Protein AF-A0A7S0RZK7-F1 (afdb_monomer)

Structure (mmCIF, N/CA/C/O backbone):
data_AF-A0A7S0RZK7-F1
#
_entry.id   AF-A0A7S0RZK7-F1
#
loop_
_atom_site.group_PDB
_atom_site.id
_atom_site.type_symbol
_atom_site.label_atom_id
_atom_site.label_alt_id
_atom_site.label_comp_id
_atom_site.label_asym_id
_atom_site.label_entity_id
_atom_site.label_seq_id
_atom_site.pdbx_PDB_ins_code
_atom_site.Cartn_x
_atom_site.Cartn_y
_atom_site.Cartn_z
_atom_site.occupancy
_atom_site.B_iso_or_equiv
_atom_site.auth_seq_id
_atom_site.auth_comp_id
_atom_site.auth_asym_id
_atom_site.auth_atom_id
_atom_site.pdbx_PDB_model_num
ATOM 1 N N . ALA A 1 1 ? 8.049 8.400 12.218 1.00 75.06 1 ALA A N 1
ATOM 2 C CA . ALA A 1 1 ? 8.623 7.037 12.276 1.00 75.06 1 ALA A CA 1
ATOM 3 C C . ALA A 1 1 ? 8.293 6.228 11.010 1.00 75.06 1 ALA A C 1
ATOM 5 O O . ALA A 1 1 ? 7.577 6.729 10.143 1.00 75.06 1 ALA A O 1
ATOM 6 N N . VAL A 1 2 ? 8.842 5.010 10.863 1.00 81.00 2 VAL A N 1
ATOM 7 C CA . VAL A 1 2 ? 8.435 4.048 9.814 1.00 81.00 2 VAL A CA 1
ATOM 8 C C . VAL A 1 2 ? 7.206 3.288 10.308 1.00 81.00 2 VAL A C 1
ATOM 10 O O . VAL A 1 2 ? 7.253 2.680 11.373 1.00 81.00 2 VAL A O 1
ATOM 13 N N . MET A 1 3 ? 6.125 3.327 9.534 1.00 88.44 3 MET A N 1
ATOM 14 C CA . MET A 1 3 ? 4.826 2.739 9.880 1.00 88.44 3 MET A CA 1
ATOM 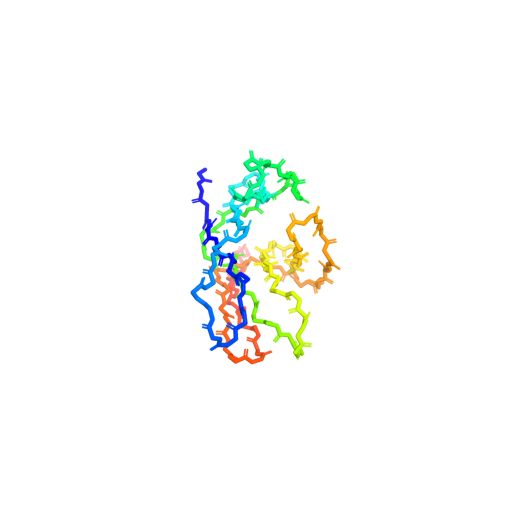15 C C . MET A 1 3 ? 4.578 1.387 9.212 1.00 88.44 3 MET A C 1
ATOM 17 O O . MET A 1 3 ? 3.806 0.568 9.717 1.00 88.44 3 MET A O 1
ATOM 21 N N . GLY A 1 4 ? 5.254 1.126 8.095 1.00 81.00 4 GLY A N 1
ATOM 22 C CA . GLY A 1 4 ? 5.228 -0.174 7.450 1.00 81.00 4 GLY A CA 1
ATOM 23 C C . GLY A 1 4 ? 6.288 -0.319 6.372 1.00 81.00 4 GLY A C 1
ATOM 24 O O . GLY A 1 4 ? 6.746 0.657 5.777 1.00 81.00 4 GLY A O 1
ATOM 25 N N . VAL A 1 5 ? 6.681 -1.567 6.144 1.00 85.50 5 VAL A N 1
ATOM 26 C CA . VAL A 1 5 ? 7.681 -1.961 5.155 1.00 85.50 5 VAL A CA 1
ATOM 27 C C . VAL A 1 5 ? 7.157 -3.192 4.427 1.00 85.50 5 VAL A C 1
ATOM 29 O O . VAL A 1 5 ? 6.690 -4.134 5.069 1.00 85.50 5 VAL A O 1
ATOM 32 N N . ALA A 1 6 ? 7.221 -3.189 3.098 1.00 85.75 6 ALA A N 1
ATOM 33 C CA . ALA A 1 6 ? 6.805 -4.324 2.282 1.00 85.75 6 ALA A CA 1
ATOM 34 C C . ALA A 1 6 ? 7.807 -4.587 1.158 1.00 85.75 6 ALA A C 1
ATOM 36 O O . ALA A 1 6 ? 8.136 -3.694 0.382 1.00 85.75 6 ALA A O 1
ATOM 37 N N . LEU A 1 7 ? 8.276 -5.829 1.065 1.00 83.19 7 LEU A N 1
ATOM 38 C CA . LEU A 1 7 ? 9.252 -6.260 0.070 1.00 83.19 7 LEU A CA 1
ATOM 39 C C . LEU A 1 7 ? 8.542 -6.949 -1.098 1.00 83.19 7 LEU A C 1
ATOM 41 O O . LEU A 1 7 ? 7.736 -7.859 -0.888 1.00 83.19 7 LEU A O 1
ATOM 45 N N . VAL A 1 8 ? 8.864 -6.538 -2.321 1.00 80.75 8 VAL A N 1
ATOM 46 C CA . VAL A 1 8 ? 8.432 -7.204 -3.551 1.00 80.75 8 VAL A CA 1
ATOM 47 C C . VAL A 1 8 ? 9.605 -7.984 -4.117 1.00 80.75 8 VAL A C 1
ATOM 49 O O . VAL A 1 8 ? 10.675 -7.424 -4.351 1.00 80.75 8 VAL A O 1
ATOM 52 N N . ALA A 1 9 ? 9.387 -9.276 -4.351 1.00 75.44 9 ALA A N 1
ATOM 53 C CA . ALA A 1 9 ? 10.307 -10.125 -5.088 1.00 75.44 9 ALA A CA 1
ATOM 54 C C . ALA A 1 9 ? 9.703 -10.515 -6.432 1.00 75.44 9 ALA A C 1
ATOM 56 O O . ALA A 1 9 ? 8.562 -10.977 -6.494 1.00 75.44 9 ALA A O 1
ATOM 57 N N . GLU A 1 10 ? 10.491 -10.315 -7.483 1.00 65.00 10 GLU A N 1
ATOM 58 C CA . GLU A 1 10 ? 10.164 -10.680 -8.855 1.00 65.00 10 GLU A CA 1
ATOM 59 C C . GLU A 1 10 ? 10.943 -11.960 -9.182 1.00 65.00 10 GLU A C 1
ATOM 61 O O . GLU A 1 10 ? 12.167 -12.010 -9.059 1.00 65.00 10 GLU A O 1
ATOM 66 N N . GLY A 1 11 ? 10.239 -13.031 -9.545 1.00 55.09 11 GLY A N 1
ATOM 67 C CA . GLY A 1 11 ? 10.867 -14.289 -9.939 1.00 55.09 11 GLY A CA 1
ATOM 68 C C . GLY A 1 11 ? 9.852 -15.301 -10.453 1.00 55.09 11 GLY A C 1
ATOM 69 O O . GLY A 1 11 ? 8.740 -15.408 -9.937 1.00 55.09 11 GLY A O 1
ATOM 70 N N . GLY A 1 12 ? 10.236 -16.027 -11.503 1.00 51.94 12 GLY A N 1
ATOM 71 C CA . GLY A 1 12 ? 9.449 -17.132 -12.043 1.00 51.94 12 GLY A CA 1
ATOM 72 C C . GLY A 1 12 ? 9.422 -18.342 -11.096 1.00 51.94 12 GLY A C 1
ATOM 73 O O . GLY A 1 12 ? 10.230 -18.423 -10.171 1.00 51.94 12 GLY A O 1
ATOM 74 N N . PRO A 1 13 ? 8.546 -19.331 -11.346 1.00 53.06 13 PRO A N 1
ATOM 75 C CA . PRO A 1 13 ? 8.319 -20.480 -10.458 1.00 53.06 13 PRO A CA 1
ATOM 76 C C . PRO A 1 13 ? 9.541 -21.394 -10.216 1.00 53.06 13 PRO A C 1
ATOM 78 O O . PRO A 1 13 ? 9.436 -22.333 -9.435 1.00 53.06 13 PRO A O 1
ATOM 81 N N . GLN A 1 14 ? 10.689 -21.140 -10.855 1.00 52.03 14 GLN A N 1
ATOM 82 C CA . GLN A 1 14 ? 11.911 -21.949 -10.746 1.00 52.03 14 GLN A CA 1
ATOM 83 C C . GLN A 1 14 ? 13.164 -21.187 -10.282 1.00 52.03 14 GLN A C 1
ATOM 85 O O . GLN A 1 14 ? 14.219 -21.805 -10.157 1.00 52.03 14 GLN A O 1
ATOM 90 N N . GLN A 1 15 ? 13.091 -19.882 -9.999 1.00 49.53 15 GLN A N 1
ATOM 91 C CA . GLN A 1 15 ? 14.270 -19.092 -9.623 1.00 49.53 15 GLN A CA 1
ATOM 92 C C . GLN A 1 15 ? 14.049 -18.412 -8.272 1.00 49.53 15 GLN A C 1
ATOM 94 O O . GLN A 1 15 ? 12.965 -17.894 -8.010 1.00 49.53 15 GLN A O 1
ATOM 99 N N . ALA A 1 16 ? 15.069 -18.423 -7.406 1.00 53.84 16 ALA A N 1
ATOM 100 C CA . ALA A 1 16 ? 15.046 -17.670 -6.156 1.00 53.84 16 ALA A CA 1
ATOM 101 C C . ALA A 1 16 ? 14.847 -16.184 -6.492 1.00 53.84 16 ALA A C 1
ATOM 103 O O . ALA A 1 16 ? 15.761 -15.529 -6.992 1.00 53.84 16 ALA A O 1
ATOM 104 N N . ALA A 1 17 ? 13.623 -15.693 -6.296 1.00 64.25 17 ALA A N 1
ATOM 105 C CA . ALA A 1 17 ? 13.222 -14.342 -6.654 1.00 64.25 17 ALA A CA 1
ATOM 106 C C . ALA A 1 17 ? 14.057 -13.341 -5.852 1.00 64.25 17 ALA A C 1
ATOM 108 O O . ALA A 1 17 ? 13.973 -13.302 -4.620 1.00 64.25 17 ALA A O 1
ATOM 109 N N . THR A 1 18 ? 14.879 -12.544 -6.531 1.00 68.38 18 THR A N 1
ATOM 110 C CA . THR A 1 18 ? 15.584 -11.451 -5.871 1.00 68.38 18 THR A CA 1
ATOM 111 C C . THR A 1 18 ? 14.601 -10.304 -5.654 1.00 68.38 18 THR A C 1
ATOM 113 O O . THR A 1 18 ? 13.816 -9.971 -6.547 1.00 68.38 18 THR A O 1
ATOM 116 N N . PRO A 1 19 ? 14.579 -9.703 -4.455 1.00 73.56 19 PRO A N 1
ATOM 117 C CA . PRO A 1 19 ? 13.714 -8.570 -4.212 1.00 73.56 19 PRO A CA 1
ATOM 118 C C . PRO A 1 19 ? 14.121 -7.396 -5.105 1.00 73.56 19 PRO A C 1
ATOM 120 O O . PRO A 1 19 ? 15.275 -6.970 -5.097 1.00 73.56 19 PRO A O 1
ATOM 123 N N . SER A 1 20 ? 13.176 -6.893 -5.894 1.00 88.25 20 SER A N 1
ATOM 124 C CA . SER A 1 20 ? 13.394 -5.803 -6.852 1.00 88.25 20 SER A CA 1
ATOM 125 C C . SER A 1 20 ? 13.027 -4.446 -6.255 1.00 88.25 20 SER A C 1
ATOM 127 O O . SER A 1 20 ? 13.678 -3.440 -6.553 1.00 88.25 20 SER A O 1
ATOM 129 N N . SER A 1 21 ? 12.033 -4.421 -5.363 1.00 92.62 21 SER A N 1
ATOM 130 C CA . SER A 1 21 ? 11.495 -3.192 -4.784 1.00 92.62 21 SER A CA 1
ATOM 131 C C . SER A 1 21 ? 11.152 -3.353 -3.305 1.00 92.62 21 SER A C 1
ATOM 133 O O . SER A 1 21 ? 10.629 -4.379 -2.867 1.00 92.62 21 SER A O 1
ATOM 135 N N . LEU A 1 22 ? 11.416 -2.301 -2.536 1.00 94.81 22 LEU A N 1
ATOM 136 C CA . LEU A 1 22 ? 11.066 -2.173 -1.128 1.00 94.81 22 LEU A CA 1
ATOM 137 C C . LEU A 1 22 ? 10.173 -0.950 -0.944 1.00 94.81 22 LEU A C 1
ATOM 139 O O . LEU A 1 22 ? 10.620 0.187 -1.088 1.00 94.81 22 LEU A O 1
ATOM 143 N N . PHE A 1 23 ? 8.924 -1.180 -0.573 1.00 96.69 23 PHE A N 1
ATOM 144 C CA . PHE A 1 23 ? 8.017 -0.121 -0.168 1.00 96.69 23 PHE A CA 1
ATOM 145 C C . PHE A 1 23 ? 8.237 0.249 1.291 1.00 96.69 23 PHE A C 1
ATOM 147 O O . PHE A 1 23 ? 8.358 -0.625 2.155 1.00 96.69 23 PHE A O 1
ATOM 154 N N . VAL A 1 24 ? 8.218 1.549 1.567 1.00 96.62 24 VAL A N 1
ATOM 155 C CA . VAL A 1 24 ? 8.292 2.099 2.920 1.00 96.62 24 VAL A CA 1
ATOM 156 C C . VAL A 1 24 ? 7.202 3.146 3.076 1.00 96.62 24 VAL A C 1
ATOM 158 O O . VAL A 1 24 ? 7.140 4.110 2.316 1.00 96.62 24 VAL A O 1
ATOM 161 N N . VAL A 1 25 ? 6.358 2.966 4.085 1.00 97.56 25 VAL A N 1
ATOM 162 C CA . VAL A 1 25 ? 5.351 3.950 4.483 1.00 97.56 25 VAL A CA 1
ATOM 163 C C . VAL A 1 25 ? 5.783 4.533 5.816 1.00 97.56 25 VAL A C 1
ATOM 165 O O . VAL A 1 25 ? 5.992 3.805 6.789 1.00 97.56 25 VAL A O 1
ATOM 168 N N . THR A 1 26 ? 5.956 5.846 5.859 1.00 96.69 26 THR A N 1
ATOM 169 C CA . THR A 1 26 ? 6.252 6.599 7.078 1.00 96.69 26 THR A CA 1
ATOM 170 C C . THR A 1 26 ? 4.995 7.327 7.547 1.00 96.69 26 THR A C 1
ATOM 172 O O . THR A 1 26 ? 3.923 7.188 6.963 1.00 96.69 26 THR A O 1
ATOM 175 N N . GLU A 1 27 ? 5.112 8.122 8.605 1.00 95.88 27 GLU A N 1
ATOM 176 C CA . GLU A 1 27 ? 4.045 9.047 9.011 1.00 95.88 27 GLU A CA 1
ATOM 177 C C . GLU A 1 27 ? 3.754 10.129 7.972 1.00 95.88 27 GLU A C 1
ATOM 179 O O . GLU A 1 27 ? 2.624 10.596 7.862 1.00 95.88 27 GLU A O 1
ATOM 184 N N . THR A 1 28 ? 4.758 10.516 7.189 1.00 96.31 28 THR A N 1
ATOM 185 C CA . THR A 1 28 ? 4.682 11.692 6.317 1.00 96.31 28 THR A CA 1
ATOM 186 C C . THR A 1 28 ? 4.817 11.365 4.842 1.00 96.31 28 THR A C 1
ATOM 188 O O . THR A 1 28 ? 4.504 12.213 4.023 1.00 96.31 28 THR A O 1
ATOM 191 N N . GLN A 1 29 ? 5.291 10.179 4.464 1.00 97.25 29 GLN A N 1
ATOM 192 C CA . GLN A 1 29 ? 5.590 9.854 3.071 1.00 97.25 29 GLN A CA 1
ATOM 193 C C . GLN A 1 29 ? 5.329 8.386 2.755 1.00 97.25 29 GLN A C 1
ATOM 195 O O . GLN A 1 29 ? 5.464 7.503 3.604 1.00 97.25 29 GLN A O 1
ATOM 200 N N . THR A 1 30 ? 5.037 8.132 1.484 1.00 97.88 30 THR A N 1
ATOM 201 C CA . THR A 1 30 ? 5.028 6.793 0.894 1.00 97.88 30 THR A CA 1
ATOM 202 C C . THR A 1 30 ? 6.148 6.721 -0.135 1.00 97.88 30 THR A C 1
ATOM 204 O O . THR A 1 30 ? 6.240 7.562 -1.029 1.00 97.88 30 THR A O 1
ATOM 207 N N . LEU A 1 31 ? 7.037 5.743 0.015 1.00 97.44 31 LEU A N 1
ATOM 208 C CA . LEU A 1 31 ? 8.292 5.636 -0.724 1.00 97.44 31 LEU A CA 1
ATOM 209 C C . LEU A 1 31 ? 8.443 4.246 -1.341 1.00 97.44 31 LEU A C 1
ATOM 211 O O . LEU A 1 31 ? 7.947 3.252 -0.802 1.00 97.44 31 LEU A O 1
ATOM 215 N N . CYS A 1 32 ? 9.219 4.177 -2.416 1.00 97.06 32 CYS A N 1
ATOM 216 C CA . CYS A 1 32 ? 9.744 2.935 -2.965 1.00 97.06 32 CYS A CA 1
ATOM 217 C C . CYS A 1 32 ? 11.262 3.044 -3.129 1.00 97.06 32 CYS A C 1
ATOM 219 O O . CYS A 1 32 ? 11.780 4.060 -3.592 1.00 97.06 32 CYS A O 1
ATOM 221 N N . PHE A 1 33 ? 11.977 1.994 -2.746 1.00 96.19 33 PHE A N 1
ATOM 222 C CA . PHE A 1 33 ? 13.394 1.816 -3.027 1.00 96.19 33 PHE A CA 1
ATOM 223 C C . PHE A 1 33 ? 13.546 0.696 -4.049 1.00 96.19 33 PHE A C 1
ATOM 225 O O . PHE A 1 33 ? 13.164 -0.446 -3.789 1.00 96.19 33 PHE A O 1
ATOM 232 N N . HIS A 1 34 ? 14.124 1.012 -5.201 1.00 93.94 34 HIS A N 1
ATOM 233 C CA . HIS A 1 34 ? 14.474 0.031 -6.217 1.00 93.94 34 HIS A CA 1
ATOM 234 C C . HIS A 1 34 ? 15.835 -0.552 -5.852 1.00 93.94 34 HIS A C 1
ATOM 236 O O . HIS A 1 34 ? 16.857 0.133 -5.896 1.00 93.94 34 HIS A O 1
ATOM 242 N N . LEU A 1 35 ? 15.845 -1.817 -5.441 1.00 92.12 35 LEU A N 1
ATOM 243 C CA . LEU A 1 35 ? 17.014 -2.434 -4.814 1.00 92.12 35 LEU A CA 1
ATOM 244 C C . LEU A 1 35 ? 18.122 -2.733 -5.828 1.00 92.12 35 LEU A C 1
ATOM 246 O O . LEU A 1 35 ? 19.298 -2.641 -5.497 1.00 92.12 35 LEU A O 1
ATOM 250 N N . GLN A 1 36 ? 17.754 -3.028 -7.077 1.00 90.06 36 GLN A N 1
ATOM 251 C CA . GLN A 1 36 ? 18.714 -3.317 -8.147 1.00 90.06 36 GLN A CA 1
ATOM 252 C C . GLN A 1 36 ? 19.481 -2.068 -8.596 1.00 90.06 36 GLN A C 1
ATOM 254 O O . GLN A 1 36 ? 20.689 -2.117 -8.803 1.00 90.06 36 GLN A O 1
ATOM 259 N N . THR A 1 37 ? 18.787 -0.938 -8.723 1.00 91.38 37 THR A N 1
ATOM 260 C CA . THR A 1 37 ? 19.372 0.344 -9.147 1.00 91.38 37 THR A CA 1
ATOM 261 C C . THR A 1 37 ? 19.839 1.195 -7.970 1.00 91.38 37 THR A C 1
ATOM 263 O O . THR A 1 37 ? 20.450 2.238 -8.181 1.00 91.38 37 THR A O 1
ATOM 266 N N . SER A 1 38 ? 19.552 0.775 -6.732 1.00 92.56 38 SER A N 1
ATOM 267 C CA . SER A 1 38 ? 19.782 1.554 -5.507 1.00 92.56 38 SER A CA 1
ATOM 268 C C . SER A 1 38 ? 19.168 2.962 -5.561 1.00 92.56 38 SER A C 1
ATOM 270 O O . SER A 1 38 ? 19.701 3.909 -4.983 1.00 92.56 38 SER A O 1
ATOM 272 N N . THR A 1 39 ? 18.041 3.116 -6.263 1.00 95.06 39 THR A N 1
ATOM 273 C CA . THR A 1 39 ? 17.335 4.398 -6.405 1.00 95.06 39 THR A CA 1
ATOM 274 C C . THR A 1 39 ? 16.119 4.472 -5.487 1.00 95.06 39 THR A C 1
ATOM 276 O O . THR A 1 39 ? 15.552 3.458 -5.080 1.00 95.06 39 THR A O 1
ATOM 279 N N . LYS A 1 40 ? 15.700 5.698 -5.160 1.00 95.25 40 LYS A N 1
ATOM 280 C CA . LYS A 1 40 ? 14.515 5.984 -4.343 1.00 95.25 40 LYS A CA 1
ATOM 281 C C . LYS A 1 40 ? 13.502 6.785 -5.155 1.00 95.25 40 LYS A C 1
ATOM 283 O O . LYS A 1 40 ? 13.859 7.826 -5.702 1.00 95.25 40 LYS A O 1
ATOM 288 N N . ALA A 1 41 ? 12.245 6.363 -5.123 1.00 95.44 41 ALA A N 1
ATOM 289 C CA . ALA A 1 41 ? 11.095 7.113 -5.608 1.00 95.44 41 ALA A CA 1
ATOM 290 C C . ALA A 1 41 ? 10.231 7.589 -4.428 1.00 95.44 41 ALA A C 1
ATOM 292 O O . ALA A 1 41 ? 9.954 6.834 -3.490 1.00 95.44 41 ALA A O 1
ATOM 293 N N . VAL A 1 42 ? 9.807 8.855 -4.465 1.00 97.00 42 VAL A N 1
ATOM 294 C CA . VAL A 1 42 ? 8.757 9.373 -3.574 1.00 97.00 42 VAL A CA 1
ATOM 295 C C . VAL A 1 42 ? 7.432 9.175 -4.295 1.00 97.00 42 VAL A C 1
ATOM 297 O O . VAL A 1 42 ? 7.189 9.816 -5.310 1.00 97.00 42 VAL A O 1
ATOM 300 N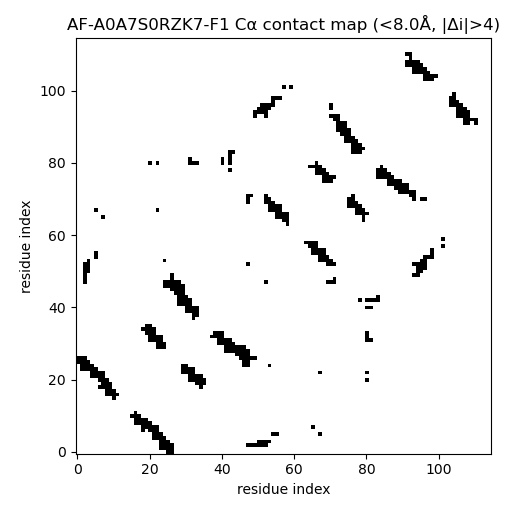 N . LEU A 1 43 ? 6.604 8.265 -3.789 1.00 97.38 43 LEU A N 1
ATOM 301 C CA . LEU A 1 43 ? 5.327 7.907 -4.408 1.00 97.38 43 LEU A CA 1
ATOM 302 C C . LEU A 1 43 ? 4.196 8.831 -3.960 1.00 97.38 43 LEU A C 1
ATOM 304 O O . LEU A 1 43 ? 3.235 9.050 -4.693 1.00 97.38 43 LEU A O 1
ATOM 308 N N . ASP A 1 44 ? 4.303 9.345 -2.735 1.00 96.94 44 ASP A N 1
ATOM 309 C CA . ASP A 1 44 ? 3.360 10.290 -2.157 1.00 96.94 44 ASP A CA 1
ATOM 310 C C . ASP A 1 44 ? 4.034 11.093 -1.037 1.00 96.94 44 ASP A C 1
ATOM 312 O O . ASP A 1 44 ? 4.835 10.559 -0.261 1.00 96.94 44 ASP A O 1
ATOM 316 N N . HIS A 1 45 ? 3.661 12.366 -0.923 1.00 96.38 45 HIS A N 1
ATOM 317 C CA . HIS A 1 45 ? 4.063 13.260 0.166 1.00 96.38 45 HIS A CA 1
ATOM 318 C C . HIS A 1 45 ? 3.167 13.129 1.404 1.00 96.38 45 HIS A C 1
ATOM 320 O O . HIS A 1 45 ? 3.202 13.987 2.281 1.00 96.38 45 HIS A O 1
ATOM 326 N N . THR A 1 46 ? 2.370 12.062 1.456 1.00 95.81 46 THR A N 1
ATOM 327 C CA . THR A 1 46 ? 1.525 11.696 2.588 1.00 95.81 46 THR A CA 1
ATOM 328 C C . THR A 1 46 ? 1.861 10.277 3.056 1.00 95.81 46 THR A C 1
ATOM 330 O O . THR A 1 46 ? 2.155 9.378 2.258 1.00 95.81 46 THR A O 1
ATOM 333 N N . GLY A 1 47 ? 1.839 10.066 4.370 1.00 94.06 47 GLY A N 1
ATOM 334 C CA . GLY A 1 47 ? 2.104 8.780 5.010 1.00 94.06 47 GLY A CA 1
ATOM 335 C C . GLY A 1 47 ? 0.849 8.154 5.612 1.00 94.06 47 GLY A C 1
ATOM 336 O O . GLY A 1 47 ? -0.238 8.250 5.036 1.00 94.06 47 GLY A O 1
ATOM 337 N N . VAL A 1 48 ? 1.007 7.510 6.769 1.00 94.62 48 VAL A N 1
ATOM 338 C CA . VAL A 1 48 ? -0.094 7.031 7.621 1.00 94.62 48 VAL A CA 1
ATOM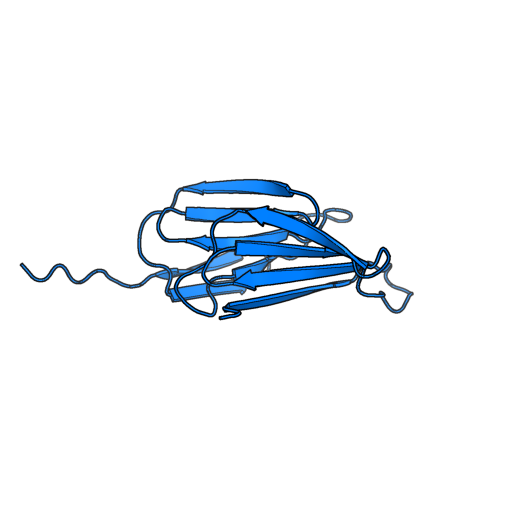 339 C C . VAL A 1 48 ? 0.154 7.399 9.078 1.00 94.62 48 VAL A C 1
ATOM 341 O O . VAL A 1 48 ? 1.262 7.263 9.582 1.00 94.62 48 VAL A O 1
ATOM 344 N N . SER A 1 49 ? -0.887 7.825 9.785 1.00 87.38 49 SER A N 1
ATOM 345 C CA . SER A 1 49 ? -0.799 8.196 11.204 1.00 87.38 49 SER A CA 1
ATOM 346 C C . SER A 1 49 ? -0.821 6.995 12.157 1.00 87.38 49 SER A C 1
ATOM 348 O O . SER A 1 49 ? -0.483 7.139 13.330 1.00 87.38 49 SER A O 1
ATOM 350 N N . ALA A 1 50 ? -1.190 5.805 11.672 1.00 87.12 50 ALA A N 1
ATOM 351 C CA . ALA A 1 50 ? -1.285 4.584 12.464 1.00 87.12 50 ALA A CA 1
ATOM 352 C C . ALA A 1 50 ? -0.487 3.426 11.836 1.00 87.12 50 ALA A C 1
ATOM 354 O O . ALA A 1 50 ? -0.469 3.276 10.608 1.00 87.12 50 ALA A O 1
ATOM 355 N N . PRO A 1 51 ? 0.135 2.561 12.660 1.00 87.62 51 PRO A N 1
ATOM 356 C CA . PRO A 1 51 ? 0.799 1.361 12.167 1.00 87.62 51 PRO A CA 1
ATOM 357 C C . PRO A 1 51 ? -0.213 0.383 11.555 1.00 87.62 51 PRO A C 1
ATOM 359 O O . PRO A 1 51 ? -1.417 0.461 11.798 1.00 87.62 51 PRO A O 1
ATOM 362 N N . HIS A 1 52 ? 0.281 -0.570 10.761 1.00 92.75 52 HIS A N 1
ATOM 363 C CA . HIS A 1 52 ? -0.520 -1.632 10.124 1.00 92.75 52 HIS A CA 1
ATOM 364 C C . HIS A 1 52 ? -1.598 -1.155 9.137 1.00 92.75 52 HIS A C 1
ATOM 366 O O . HIS A 1 52 ? -2.436 -1.950 8.707 1.00 92.75 52 HIS A O 1
ATOM 372 N N . CYS A 1 53 ? -1.561 0.112 8.730 1.00 95.50 53 CYS A N 1
ATOM 373 C CA . CYS A 1 53 ? -2.453 0.679 7.720 1.00 95.50 53 CYS A CA 1
ATOM 374 C C . CYS A 1 53 ? -1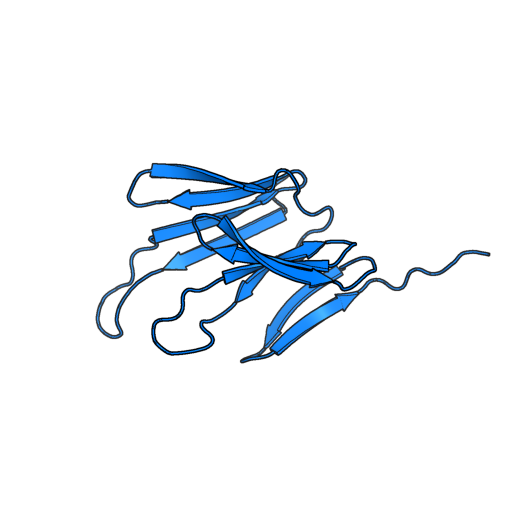.874 0.583 6.301 1.00 95.50 53 CYS A C 1
ATOM 376 O O . CYS A 1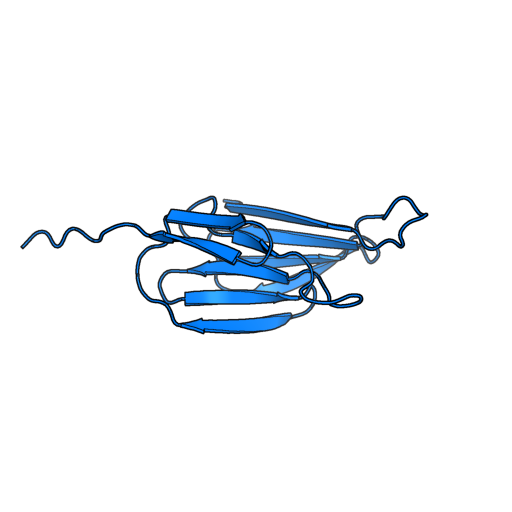 53 ? -2.252 1.343 5.419 1.00 95.50 53 CYS A O 1
ATOM 378 N N . CYS A 1 54 ? -0.967 -0.360 6.053 1.00 96.44 54 CYS A N 1
ATOM 379 C CA . CYS A 1 54 ? -0.496 -0.678 4.713 1.00 96.44 54 CYS A CA 1
ATOM 380 C C . CYS A 1 54 ? -0.244 -2.179 4.557 1.00 96.44 54 CYS A C 1
ATOM 382 O O . CYS A 1 54 ? 0.142 -2.856 5.513 1.00 96.44 54 CYS A O 1
ATOM 384 N N . VAL A 1 55 ? -0.445 -2.703 3.350 1.00 95.81 55 VAL A N 1
ATOM 385 C CA . VAL A 1 55 ? -0.244 -4.122 3.037 1.00 95.81 55 VAL A CA 1
ATOM 386 C C . VAL A 1 55 ? 0.104 -4.305 1.563 1.00 95.81 55 VAL A C 1
ATOM 388 O O . VAL A 1 55 ? -0.365 -3.558 0.711 1.00 95.81 55 VAL A O 1
ATOM 391 N N . LEU A 1 56 ? 0.909 -5.317 1.244 1.00 94.00 56 LEU A N 1
ATOM 392 C CA . LEU A 1 56 ? 1.180 -5.689 -0.141 1.00 94.00 56 LEU A CA 1
ATOM 393 C C . LEU A 1 56 ? 0.070 -6.603 -0.666 1.00 94.00 56 LEU A C 1
ATOM 395 O O . LEU A 1 56 ? -0.144 -7.699 -0.138 1.00 94.00 56 LEU A O 1
ATOM 399 N N . ARG A 1 57 ? -0.626 -6.175 -1.717 1.00 90.75 57 ARG A N 1
ATOM 400 C CA . ARG A 1 57 ? -1.645 -6.986 -2.382 1.00 90.75 57 ARG A CA 1
ATOM 401 C C . ARG A 1 57 ? -1.001 -8.001 -3.328 1.00 90.75 57 ARG A C 1
ATOM 403 O O . ARG A 1 57 ? -0.043 -7.670 -4.032 1.00 90.75 57 ARG A O 1
ATOM 410 N N . PRO A 1 58 ? -1.502 -9.246 -3.353 1.00 86.75 58 PRO A N 1
ATOM 411 C CA . PRO A 1 58 ? -1.103 -10.216 -4.354 1.00 86.75 58 PRO A CA 1
ATOM 412 C C . PRO A 1 58 ? -1.570 -9.762 -5.746 1.00 86.75 58 PRO A C 1
ATOM 414 O O . PRO A 1 58 ? -2.532 -8.995 -5.844 1.00 86.75 58 PRO A O 1
ATOM 417 N N . PRO A 1 59 ? -0.928 -10.259 -6.815 1.00 87.38 59 PRO A N 1
ATOM 418 C CA . PRO A 1 59 ? -1.392 -10.039 -8.177 1.00 87.38 59 PRO A CA 1
ATOM 419 C C . PRO A 1 59 ? -2.837 -10.512 -8.351 1.00 87.38 59 PRO A C 1
ATOM 421 O O . PRO A 1 59 ? -3.220 -11.563 -7.829 1.00 87.38 59 PRO A O 1
ATOM 424 N N . THR A 1 60 ? -3.636 -9.758 -9.100 1.00 84.75 60 THR A N 1
ATOM 425 C CA . THR A 1 60 ? -5.025 -10.127 -9.423 1.00 84.75 60 THR A CA 1
ATOM 426 C C . THR A 1 60 ? -5.121 -11.084 -10.612 1.00 84.75 60 THR A C 1
ATOM 428 O O . THR A 1 60 ? -6.112 -11.800 -10.742 1.00 84.75 60 THR A O 1
ATOM 431 N N . SER A 1 61 ? -4.088 -11.134 -11.452 1.00 85.69 61 SER A N 1
ATOM 432 C CA . SER A 1 61 ? -3.952 -12.038 -12.595 1.00 85.69 61 SER A CA 1
ATOM 433 C C . SER A 1 61 ? -2.480 -12.435 -12.803 1.00 85.69 61 SER A C 1
ATOM 435 O O . SER A 1 61 ? -1.580 -11.753 -12.301 1.00 85.69 61 SER A O 1
ATOM 437 N N . PRO A 1 62 ? -2.198 -13.540 -13.522 1.00 84.94 62 PRO A N 1
ATOM 438 C CA . PRO A 1 62 ? -0.833 -13.894 -13.905 1.00 84.94 62 PRO A CA 1
ATOM 439 C C . PRO A 1 62 ? -0.159 -12.746 -14.669 1.00 84.94 62 PRO A C 1
ATOM 441 O O . PRO A 1 62 ? -0.725 -12.227 -15.627 1.00 84.94 62 PRO A O 1
ATOM 444 N N . GLY A 1 63 ? 1.038 -12.347 -14.235 1.00 81.12 63 GLY A N 1
ATOM 445 C CA . GLY A 1 63 ? 1.800 -11.245 -14.836 1.00 81.12 63 GL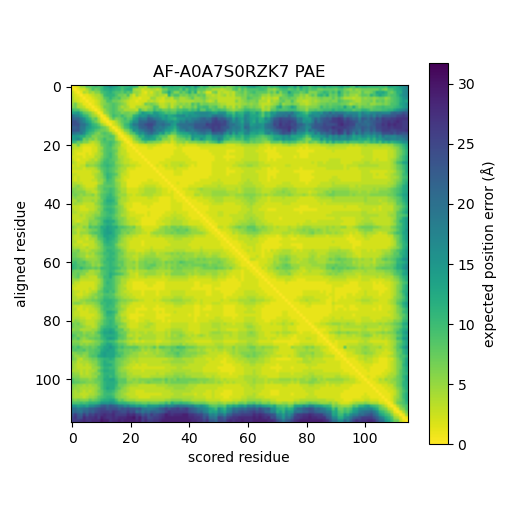Y A CA 1
ATOM 446 C C . GLY A 1 63 ? 1.421 -9.841 -14.352 1.00 81.12 63 GLY A C 1
ATOM 447 O O . GLY A 1 63 ? 2.109 -8.889 -14.706 1.00 81.12 63 GLY A O 1
ATOM 448 N N . ALA A 1 64 ? 0.376 -9.683 -13.530 1.00 84.69 64 ALA A N 1
ATOM 449 C CA . ALA A 1 64 ? 0.086 -8.396 -12.900 1.00 84.69 64 ALA A CA 1
ATOM 450 C C . ALA A 1 64 ? 1.086 -8.093 -11.765 1.00 84.69 64 ALA A C 1
ATOM 452 O O . ALA A 1 64 ? 1.486 -9.009 -11.037 1.00 84.69 64 ALA A O 1
ATOM 453 N N . PRO A 1 65 ? 1.464 -6.818 -11.559 1.00 85.25 65 PRO A N 1
ATOM 454 C CA . PRO A 1 65 ? 2.357 -6.446 -10.473 1.00 85.25 65 PRO A CA 1
ATOM 455 C C . PRO A 1 65 ? 1.663 -6.583 -9.114 1.00 85.25 65 PRO A C 1
ATOM 457 O O . PRO A 1 65 ? 0.443 -6.444 -8.981 1.00 85.25 65 PRO A O 1
ATOM 460 N N . ARG A 1 66 ? 2.465 -6.802 -8.070 1.00 90.00 66 ARG A N 1
ATOM 461 C CA . ARG A 1 66 ? 2.013 -6.585 -6.691 1.00 90.00 66 ARG A CA 1
ATOM 462 C C . ARG A 1 66 ? 1.878 -5.090 -6.440 1.00 90.00 66 ARG A C 1
ATOM 464 O O . ARG A 1 66 ? 2.738 -4.313 -6.843 1.00 90.00 66 ARG A O 1
ATOM 471 N N . LEU A 1 67 ? 0.823 -4.705 -5.733 1.00 93.62 67 LEU A N 1
ATOM 472 C CA . LEU A 1 67 ? 0.559 -3.309 -5.397 1.00 93.62 67 LEU A CA 1
ATOM 473 C C . LEU A 1 67 ? 0.668 -3.113 -3.892 1.00 93.62 67 LEU A C 1
ATOM 475 O O . LEU A 1 67 ? 0.130 -3.910 -3.120 1.00 93.62 67 LEU A O 1
ATOM 479 N N . LEU A 1 68 ? 1.336 -2.048 -3.464 1.00 96.75 68 LEU A N 1
ATOM 480 C CA . LEU A 1 68 ? 1.220 -1.583 -2.090 1.00 96.75 68 LEU A CA 1
ATOM 481 C C . LEU A 1 68 ? -0.143 -0.910 -1.931 1.00 96.75 68 LEU A C 1
ATOM 483 O O . LEU A 1 68 ? -0.451 0.027 -2.658 1.00 96.75 68 LEU A O 1
ATOM 487 N N . LEU A 1 69 ? -0.927 -1.359 -0.959 1.00 96.75 69 LEU A N 1
ATOM 488 C CA . LEU A 1 69 ? -2.147 -0.693 -0.528 1.00 96.75 69 LEU A CA 1
ATOM 489 C C . LEU A 1 69 ? -1.867 0.081 0.760 1.00 96.75 69 LEU A C 1
ATOM 491 O O . LEU A 1 69 ? -1.372 -0.503 1.725 1.00 96.75 69 LEU A O 1
ATOM 495 N N . VAL A 1 70 ? -2.225 1.360 0.794 1.00 97.50 70 VAL A N 1
ATOM 496 C CA . VAL A 1 70 ? -2.117 2.236 1.968 1.00 97.50 70 VAL A CA 1
ATOM 497 C C . VAL A 1 70 ? -3.502 2.763 2.329 1.00 97.50 70 VAL A C 1
ATOM 499 O O . VAL A 1 70 ? -4.219 3.278 1.477 1.00 97.50 70 VAL A O 1
ATOM 502 N N . GLY A 1 71 ? -3.897 2.608 3.587 1.00 96.25 71 GLY A N 1
ATOM 503 C CA . GLY A 1 71 ? -5.164 3.082 4.124 1.00 96.25 71 GLY A CA 1
ATOM 504 C C . GLY A 1 71 ? -4.968 4.381 4.886 1.00 96.25 71 GLY A C 1
ATOM 505 O O . GLY A 1 71 ? -4.223 4.420 5.864 1.00 96.25 71 GLY A O 1
ATOM 506 N N . ARG A 1 72 ? -5.667 5.421 4.445 1.00 95.44 72 ARG A N 1
ATOM 507 C CA . ARG A 1 72 ? -5.728 6.737 5.079 1.00 95.44 72 ARG A CA 1
ATOM 508 C C . ARG A 1 72 ? -7.163 7.059 5.470 1.00 95.44 72 ARG A C 1
ATOM 510 O O . ARG A 1 72 ? -8.073 6.256 5.248 1.00 95.44 72 ARG A O 1
ATOM 517 N N . GLU A 1 73 ? -7.359 8.210 6.092 1.00 93.62 73 GLU A N 1
ATOM 518 C CA . GLU A 1 73 ? -8.667 8.637 6.580 1.00 93.62 73 GLU A CA 1
ATOM 519 C C . GLU A 1 73 ? -9.681 8.745 5.438 1.00 93.62 73 GLU A C 1
ATOM 521 O O . GLU A 1 73 ? -10.772 8.198 5.532 1.00 93.62 73 GLU A O 1
ATOM 526 N N . GLU A 1 74 ? -9.267 9.319 4.316 1.00 93.62 74 GLU A N 1
ATOM 527 C CA . GLU A 1 74 ? -10.085 9.598 3.140 1.00 93.62 74 GLU A CA 1
ATOM 528 C C . GLU A 1 74 ? -10.275 8.391 2.198 1.00 93.62 74 GLU A C 1
ATOM 530 O O . GLU A 1 74 ? -11.171 8.377 1.350 1.00 93.62 74 GLU A O 1
ATOM 535 N N . GLY A 1 75 ? -9.444 7.349 2.319 1.00 95.12 75 GLY A N 1
ATOM 536 C CA . GLY A 1 75 ? -9.570 6.191 1.440 1.00 95.12 75 GLY A CA 1
ATOM 537 C C . GLY A 1 75 ? -8.406 5.216 1.438 1.00 95.12 75 GLY A C 1
ATOM 538 O O . GLY A 1 75 ? -7.521 5.228 2.294 1.00 95.12 75 GLY A O 1
ATOM 539 N N . LEU A 1 76 ? -8.440 4.334 0.444 1.00 96.12 76 LEU A N 1
ATOM 540 C CA . LEU A 1 76 ? -7.416 3.337 0.171 1.00 96.12 76 LEU A CA 1
ATOM 541 C C . LEU A 1 76 ? -6.676 3.692 -1.118 1.00 96.12 76 LEU A C 1
ATOM 543 O O . LEU A 1 76 ? -7.293 4.012 -2.133 1.00 96.12 76 LEU A O 1
ATOM 547 N N . TYR A 1 77 ? -5.356 3.590 -1.078 1.00 97.06 77 TYR A N 1
ATOM 548 C CA . TYR A 1 77 ? -4.454 4.068 -2.113 1.00 97.06 77 TYR A CA 1
ATOM 549 C C . TYR A 1 77 ? -3.566 2.936 -2.599 1.00 97.06 77 TYR A C 1
ATOM 551 O O . TYR A 1 77 ? -2.872 2.310 -1.799 1.00 97.06 77 TYR A O 1
ATOM 559 N N . ASP A 1 78 ? -3.576 2.691 -3.903 1.00 96.25 78 ASP A N 1
ATOM 560 C CA . ASP A 1 78 ? -2.726 1.689 -4.532 1.00 96.25 78 ASP A CA 1
ATOM 561 C C . ASP A 1 78 ? -1.478 2.326 -5.124 1.00 96.25 78 ASP A C 1
ATOM 563 O O . ASP A 1 78 ? -1.560 3.350 -5.808 1.00 96.25 78 ASP A O 1
ATOM 567 N N . TYR A 1 79 ? -0.339 1.669 -4.936 1.00 96.69 79 TYR A N 1
ATOM 568 C CA . TYR A 1 79 ? 0.938 2.087 -5.491 1.00 96.69 79 TYR A CA 1
ATOM 569 C C . TYR A 1 79 ? 1.642 0.936 -6.201 1.00 96.69 79 TYR A C 1
ATOM 571 O O . TYR A 1 79 ? 1.725 -0.189 -5.703 1.00 96.69 79 TYR A O 1
ATOM 579 N N . TH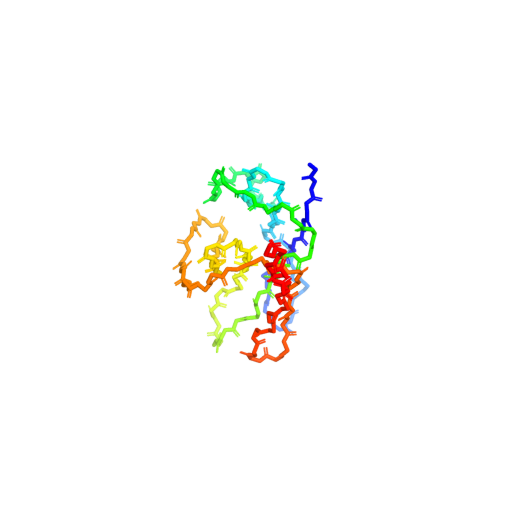R A 1 80 ? 2.178 1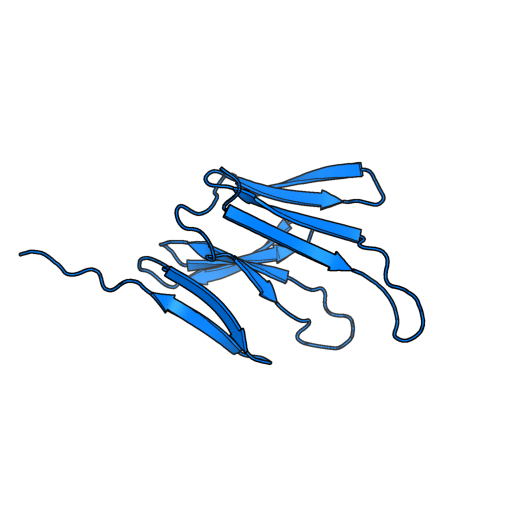.267 -7.367 1.00 94.06 80 THR A N 1
ATOM 580 C CA . THR A 1 80 ? 3.239 0.511 -8.040 1.00 94.06 80 THR A CA 1
ATOM 581 C C . THR A 1 80 ? 4.598 0.985 -7.516 1.00 94.06 80 THR A C 1
ATOM 583 O O . THR A 1 80 ? 4.654 1.997 -6.812 1.00 94.06 80 THR A O 1
ATOM 586 N N . PRO A 1 81 ? 5.704 0.301 -7.858 1.00 93.00 81 PRO A N 1
ATOM 587 C CA . PRO A 1 81 ? 7.044 0.780 -7.527 1.00 93.00 81 PRO A CA 1
ATOM 588 C C . PRO A 1 81 ? 7.354 2.198 -8.019 1.00 93.00 81 PRO A C 1
ATOM 590 O O . PRO A 1 81 ? 8.188 2.858 -7.410 1.00 93.00 81 PRO A O 1
ATOM 593 N N . ASP A 1 82 ? 6.676 2.663 -9.072 1.00 91.50 82 ASP A N 1
ATOM 594 C CA . ASP A 1 82 ? 7.004 3.922 -9.747 1.00 91.50 82 ASP A CA 1
ATOM 595 C C . ASP A 1 82 ? 6.005 5.049 -9.456 1.00 91.50 82 ASP A C 1
ATOM 597 O O . ASP A 1 82 ? 6.360 6.225 -9.499 1.00 91.50 82 ASP A O 1
ATOM 601 N N . THR A 1 83 ? 4.738 4.718 -9.187 1.00 93.69 83 THR A N 1
ATOM 602 C CA . THR A 1 83 ? 3.677 5.727 -9.065 1.00 93.69 83 THR A CA 1
ATOM 603 C C . THR A 1 83 ? 2.446 5.240 -8.297 1.00 93.69 83 THR A C 1
ATOM 605 O O . THR A 1 83 ? 2.247 4.040 -8.069 1.00 93.69 83 THR A O 1
ATOM 608 N N . ARG A 1 84 ? 1.565 6.182 -7.949 1.00 94.62 84 ARG A N 1
ATOM 609 C CA . ARG A 1 84 ? 0.201 5.907 -7.488 1.00 94.62 84 ARG A CA 1
ATOM 610 C C . ARG A 1 84 ? -0.635 5.345 -8.641 1.00 94.62 84 ARG A C 1
ATOM 612 O O . ARG A 1 84 ? -0.774 5.976 -9.683 1.00 94.62 84 ARG A O 1
ATOM 619 N N . ALA A 1 85 ? -1.208 4.167 -8.431 1.00 93.12 85 ALA A N 1
ATOM 620 C CA . ALA A 1 85 ? -1.959 3.423 -9.438 1.00 93.12 85 ALA A CA 1
ATOM 621 C C . ALA A 1 85 ? -3.478 3.594 -9.319 1.00 93.12 85 ALA A C 1
ATOM 623 O O . ALA A 1 85 ? -4.186 3.499 -10.317 1.00 93.12 85 ALA A O 1
ATOM 624 N N . GLY A 1 86 ? -3.993 3.830 -8.110 1.00 93.38 86 GLY A N 1
ATOM 625 C CA . GLY A 1 86 ? -5.434 3.870 -7.888 1.00 93.38 86 GLY A CA 1
ATOM 626 C C . GLY A 1 86 ? -5.842 4.455 -6.544 1.00 93.38 86 GLY A C 1
ATOM 627 O O . GLY A 1 86 ? -5.018 4.682 -5.653 1.00 93.38 86 GLY A O 1
ATOM 628 N N . CYS A 1 87 ? -7.140 4.721 -6.423 1.00 95.06 87 CYS A N 1
ATOM 629 C CA . CYS A 1 87 ? -7.776 5.208 -5.209 1.00 95.06 87 CYS A CA 1
ATOM 630 C C . CYS A 1 87 ? -9.176 4.612 -5.080 1.00 95.06 87 CYS A C 1
ATOM 632 O O . CYS A 1 87 ? -9.931 4.602 -6.051 1.00 95.06 87 CYS A O 1
ATOM 634 N N . THR A 1 88 ? -9.534 4.167 -3.882 1.00 95.38 88 THR A N 1
ATOM 635 C CA . THR A 1 88 ? -10.921 3.891 -3.499 1.00 95.38 88 THR A CA 1
ATOM 636 C C . THR A 1 88 ? -11.278 4.819 -2.351 1.00 95.38 88 THR A C 1
ATOM 638 O O . THR A 1 88 ? -10.699 4.708 -1.270 1.00 95.38 88 THR A O 1
ATOM 641 N N . VAL A 1 89 ? -12.214 5.738 -2.591 1.00 94.12 89 VAL A N 1
ATOM 642 C CA . VAL A 1 89 ? -12.713 6.643 -1.549 1.00 94.12 89 VAL A CA 1
ATOM 643 C C . VAL A 1 89 ? -13.482 5.822 -0.525 1.00 94.12 89 VAL A C 1
ATOM 645 O O . VAL A 1 89 ? -14.384 5.059 -0.873 1.00 94.12 89 VAL A O 1
ATOM 648 N N . TYR A 1 90 ? -13.073 5.943 0.730 1.00 88.81 90 TYR A N 1
AT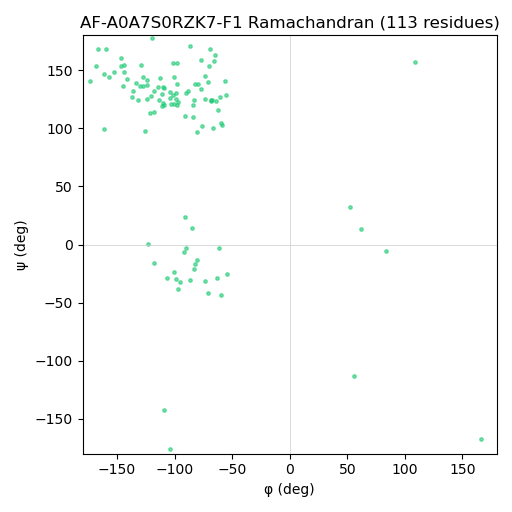OM 649 C CA . TYR A 1 90 ? -13.670 5.229 1.848 1.00 88.81 90 TYR A CA 1
ATOM 650 C C . TYR A 1 90 ? -13.274 5.956 3.128 1.00 88.81 90 TYR A C 1
ATOM 652 O O . TYR A 1 90 ? -12.148 5.800 3.599 1.00 88.81 90 TYR A O 1
ATOM 660 N N . GLU A 1 91 ? -14.176 6.778 3.651 1.00 91.38 91 GLU A N 1
ATOM 661 C CA . GLU A 1 91 ? -13.889 7.694 4.756 1.00 91.38 91 GLU A CA 1
ATOM 662 C C . GLU A 1 91 ? -13.837 6.991 6.125 1.00 91.38 91 GLU A C 1
ATOM 664 O O . GLU A 1 91 ? -14.364 5.891 6.311 1.00 91.38 91 GLU A O 1
ATOM 669 N N . GLY A 1 92 ? -13.165 7.625 7.087 1.00 90.19 92 GLY A N 1
ATOM 670 C CA . GLY A 1 92 ? -13.083 7.202 8.486 1.00 90.19 92 GLY A CA 1
ATOM 671 C C . GLY A 1 92 ? -11.714 6.657 8.902 1.00 90.19 92 GLY A C 1
ATOM 672 O O . GLY A 1 92 ? -10.915 6.188 8.089 1.00 90.19 92 GLY A O 1
ATOM 673 N N . GLY A 1 93 ? -11.420 6.690 10.201 1.00 91.00 93 GLY A N 1
ATOM 674 C CA . GLY A 1 93 ? -10.129 6.250 10.732 1.00 91.00 93 GLY A CA 1
ATOM 675 C C . GLY A 1 93 ? -9.838 4.774 10.438 1.00 91.00 93 GLY A C 1
ATOM 676 O O . GLY A 1 93 ? -10.629 3.891 10.777 1.00 91.00 93 GLY A O 1
ATOM 677 N N . LYS A 1 94 ? -8.677 4.479 9.839 1.00 93.44 94 LYS A N 1
ATOM 678 C CA . LYS A 1 94 ? -8.220 3.100 9.604 1.00 93.44 94 LYS A CA 1
ATOM 679 C C . LYS A 1 94 ? -7.398 2.619 10.795 1.00 93.44 94 LYS A C 1
ATOM 681 O O . LYS A 1 94 ? -6.497 3.308 11.262 1.00 93.44 94 LYS A O 1
ATOM 686 N N . ALA A 1 95 ? -7.728 1.436 11.298 1.00 93.44 95 ALA A N 1
ATOM 687 C CA . ALA A 1 95 ? -6.976 0.778 12.360 1.00 93.44 95 ALA A CA 1
ATOM 688 C C . ALA A 1 95 ? -5.984 -0.242 11.795 1.00 93.44 95 ALA A C 1
ATOM 690 O O . ALA A 1 95 ? -4.892 -0.403 12.337 1.00 93.44 95 ALA A O 1
ATOM 691 N N . ARG A 1 96 ? -6.385 -0.971 10.743 1.00 94.69 96 ARG A N 1
ATOM 692 C CA . ARG A 1 96 ? -5.579 -2.043 10.156 1.00 94.69 96 ARG A CA 1
ATOM 693 C C . ARG A 1 96 ? -6.033 -2.396 8.748 1.00 94.69 96 ARG A C 1
ATOM 695 O O . ARG A 1 96 ? -7.231 -2.428 8.468 1.00 94.69 96 ARG A O 1
ATOM 702 N N . LEU A 1 97 ? -5.071 -2.776 7.915 1.00 95.56 97 LEU A N 1
ATOM 703 C CA . LEU A 1 97 ? -5.300 -3.482 6.661 1.00 95.56 97 LEU A CA 1
ATOM 704 C C . LEU A 1 97 ? -4.753 -4.908 6.730 1.00 95.56 97 LEU A C 1
ATOM 706 O O . LEU A 1 97 ? -3.697 -5.168 7.311 1.00 95.56 97 LEU A O 1
ATOM 710 N N . ALA A 1 98 ? -5.467 -5.837 6.103 1.00 95.19 98 ALA A N 1
ATOM 711 C CA . ALA A 1 98 ? -4.995 -7.194 5.872 1.00 95.19 98 ALA A CA 1
ATOM 712 C C . ALA A 1 98 ? -5.485 -7.709 4.518 1.00 95.19 98 ALA A C 1
ATOM 714 O O . ALA A 1 98 ? -6.523 -7.287 4.009 1.00 95.19 98 ALA A O 1
ATOM 715 N N . VAL A 1 99 ? -4.745 -8.653 3.944 1.00 93.12 99 VAL A N 1
ATOM 716 C CA . VAL A 1 99 ? -5.177 -9.381 2.749 1.00 93.12 99 VAL A CA 1
ATOM 717 C C . VAL A 1 99 ? -5.631 -10.775 3.156 1.00 93.12 99 VAL A C 1
ATOM 719 O O . VAL A 1 99 ? -4.904 -11.496 3.838 1.00 93.12 99 VAL A O 1
ATOM 722 N N . LEU A 1 100 ? -6.812 -11.169 2.683 1.00 90.94 100 LEU A N 1
ATOM 723 C CA . LEU A 1 100 ? -7.342 -12.521 2.805 1.00 90.94 100 LEU A CA 1
ATOM 724 C C . LEU A 1 100 ? -7.713 -13.042 1.413 1.00 90.94 100 LEU A C 1
ATOM 726 O O . LEU A 1 100 ? -8.789 -12.762 0.883 1.00 90.94 100 LEU A O 1
ATOM 730 N N . ARG A 1 101 ? -6.814 -13.829 0.809 1.00 87.00 101 ARG A N 1
ATOM 731 C CA . ARG A 1 101 ? -6.935 -14.304 -0.583 1.00 87.00 101 ARG A CA 1
ATOM 732 C C . ARG A 1 101 ? -7.102 -13.125 -1.556 1.00 87.00 101 ARG A C 1
ATOM 734 O O . ARG A 1 101 ? -6.174 -12.344 -1.719 1.00 87.00 101 ARG A O 1
ATOM 741 N N . ARG A 1 102 ? -8.274 -13.003 -2.191 1.00 86.88 102 ARG A N 1
ATOM 742 C CA . ARG A 1 102 ? -8.629 -11.918 -3.124 1.00 86.88 102 ARG A CA 1
ATOM 743 C C . ARG A 1 102 ? -9.289 -10.713 -2.448 1.00 86.88 102 ARG A C 1
ATOM 745 O O . ARG A 1 102 ? -9.628 -9.752 -3.125 1.00 86.88 102 ARG A O 1
ATOM 752 N N . TYR A 1 103 ? -9.527 -10.792 -1.142 1.00 90.69 103 TYR A N 1
ATOM 753 C CA . TYR A 1 103 ? -10.215 -9.761 -0.380 1.00 90.69 103 TYR A CA 1
ATOM 754 C C . TYR A 1 103 ? -9.211 -8.898 0.375 1.00 90.69 103 TYR A C 1
ATOM 756 O O . TYR A 1 103 ? -8.204 -9.390 0.892 1.00 90.69 103 TYR A O 1
ATOM 764 N N . VAL A 1 104 ? -9.527 -7.612 0.470 1.00 92.56 104 VAL A N 1
ATOM 765 C CA . VAL A 1 104 ? -8.890 -6.691 1.407 1.00 92.56 104 VAL A CA 1
ATOM 766 C C . VAL A 1 104 ? -9.823 -6.560 2.599 1.00 92.56 104 VAL A C 1
ATOM 768 O O . VAL A 1 104 ? -10.999 -6.243 2.438 1.00 92.56 104 VAL A O 1
ATOM 771 N N . VAL A 1 105 ? -9.296 -6.823 3.788 1.00 95.00 105 VAL A N 1
ATOM 772 C CA . VAL A 1 105 ? -9.993 -6.591 5.048 1.00 95.00 105 VAL A CA 1
ATOM 773 C C . VAL A 1 105 ? -9.531 -5.246 5.586 1.00 95.00 105 VAL A C 1
ATOM 775 O O . VAL A 1 105 ? -8.334 -5.032 5.797 1.00 95.00 105 VAL A O 1
ATOM 778 N N . VAL A 1 106 ? -10.491 -4.354 5.805 1.00 94.69 106 VAL A N 1
ATOM 779 C CA . VAL A 1 106 ? -10.274 -3.033 6.390 1.00 94.69 106 VAL A CA 1
ATOM 780 C C . VAL A 1 106 ? -10.910 -3.034 7.769 1.00 94.69 106 VAL A C 1
ATOM 782 O O . VAL A 1 106 ? -12.113 -3.244 7.893 1.00 94.69 106 VAL A O 1
ATOM 785 N N . VAL A 1 107 ? -10.101 -2.821 8.802 1.00 94.19 107 VAL A N 1
ATOM 786 C CA . VAL A 1 107 ? -10.600 -2.597 10.161 1.00 94.19 107 VAL A CA 1
ATOM 787 C C . VAL A 1 107 ? -10.609 -1.096 10.392 1.00 94.19 107 VAL A C 1
ATOM 789 O O . VAL A 1 107 ? -9.560 -0.448 10.300 1.00 94.19 107 VAL A O 1
ATOM 792 N N . THR A 1 108 ? -11.782 -0.544 10.671 1.00 92.06 108 THR A N 1
ATOM 793 C CA . THR A 1 108 ? -11.968 0.873 10.981 1.00 92.06 108 THR A CA 1
ATOM 794 C C . THR A 1 108 ? -12.035 1.093 12.485 1.00 92.06 108 THR A C 1
ATOM 796 O O . THR A 1 108 ? -12.316 0.175 13.258 1.00 92.06 108 THR A O 1
ATOM 799 N N . ARG A 1 109 ? -11.720 2.316 12.911 1.00 86.19 109 ARG A N 1
ATOM 800 C CA . ARG A 1 109 ? -12.052 2.784 14.255 1.00 86.19 109 ARG A CA 1
ATOM 801 C C . ARG A 1 109 ? -13.441 3.386 14.197 1.00 86.19 109 ARG A C 1
ATOM 803 O O . ARG A 1 109 ? -13.725 4.186 13.310 1.00 86.19 109 ARG A O 1
ATOM 810 N N . GLU A 1 110 ? -14.280 2.998 15.141 1.00 79.56 110 GLU A N 1
ATOM 811 C CA . GLU A 1 110 ? -15.531 3.699 15.364 1.00 79.56 110 GLU A CA 1
ATOM 812 C C . GLU A 1 110 ? -15.185 5.084 15.916 1.00 79.56 110 GLU A C 1
ATOM 814 O O . GLU A 1 110 ? -14.427 5.208 16.883 1.00 79.56 110 GLU A O 1
ATOM 819 N N . VAL A 1 111 ? -15.671 6.133 15.258 1.00 68.12 111 VAL A N 1
ATOM 820 C CA . VAL A 1 111 ? -15.621 7.472 15.835 1.00 68.12 111 VAL A CA 1
ATOM 821 C C . VAL A 1 111 ? -16.797 7.525 16.794 1.00 68.12 111 VAL A C 1
ATOM 823 O O . VAL A 1 111 ? -17.933 7.712 16.374 1.00 68.12 111 VAL A O 1
ATOM 826 N N . SER A 1 112 ? -16.547 7.277 18.078 1.00 59.88 112 SER A N 1
ATOM 827 C CA . SER A 1 112 ? -17.538 7.597 19.100 1.00 59.88 112 SER A CA 1
ATOM 828 C C . SER A 1 112 ? -17.667 9.117 19.125 1.00 59.88 112 SER A C 1
ATOM 830 O O . SER A 1 112 ? -16.795 9.803 19.658 1.00 59.88 112 SER A O 1
ATOM 832 N N . GLU A 1 113 ? -18.712 9.647 18.492 1.00 58.59 113 GLU A N 1
ATOM 833 C CA . GLU A 1 113 ? -19.115 11.036 18.679 1.00 58.59 113 GLU A CA 1
ATOM 834 C C . GLU A 1 113 ? -19.437 11.216 20.165 1.00 58.59 113 GLU A C 1
ATOM 836 O O . GLU A 1 113 ? -20.445 10.723 20.671 1.00 58.59 113 GLU A O 1
ATOM 841 N N . VAL A 1 114 ? -18.534 11.865 20.898 1.00 52.44 114 VAL A N 1
ATOM 842 C CA . VAL A 1 114 ? -18.880 12.410 22.207 1.00 52.44 114 VAL A CA 1
ATOM 843 C C . VAL A 1 114 ? -19.693 13.665 21.912 1.00 52.44 114 VAL A C 1
ATOM 845 O O . VAL A 1 114 ? -19.130 14.670 21.478 1.00 52.44 114 VAL A O 1
ATOM 848 N N . ALA A 1 115 ? -21.013 13.534 22.052 1.00 44.88 115 ALA A N 1
ATOM 849 C CA . ALA A 1 115 ? -21.969 14.638 22.035 1.00 44.88 115 ALA A CA 1
ATOM 850 C C . ALA A 1 115 ? -21.705 15.640 23.169 1.00 44.88 115 ALA A C 1
ATOM 852 O O . ALA A 1 115 ? -21.253 15.201 24.255 1.00 44.88 115 ALA A O 1
#

Organism: NCBI:txid1034604

Mean predicted aligned error: 5.95 Å

InterPro domains:
  IPR057307 PEP5/VPS11 N-terminal [PF23341] (17-112)

Solvent-accessible surface area (backbone atoms only — not comparable to full-atom values): 6516 Å² total; per-residue (Å²): 107,82,38,44,76,45,80,42,60,60,60,61,102,87,49,90,46,54,61,44,37,35,38,38,33,20,47,53,30,26,35,22,34,34,58,82,78,71,43,75,43,79,52,36,87,53,38,31,94,45,53,45,24,48,43,73,41,75,48,90,49,95,90,47,71,60,31,42,35,39,42,38,47,65,20,39,36,32,27,48,79,83,37,69,73,49,75,46,84,46,73,51,49,54,54,32,45,44,77,56,91,94,40,78,47,75,41,65,50,83,81,78,79,82,125

Nearest PDB structures (foldseek):
  4v0o-assembly2_B  TM=5.606E-01  e=1.430E-01  Chlamydomonas reinhardtii
  8rox-assembly1_B  TM=5.040E-01  e=2.307E-01  Homo sapiens
  4a08-assembly1_A  TM=5.373E-01  e=6.683E-01  Homo sapiens
  8y7e-assembly1_3  TM=5.844E-01  e=1.334E+00  Homo sapiens
  3nom-assembly2_B  TM=4.985E-01  e=3.124E+00  Zymomonas mobilis subsp. mobilis ATCC 10988

Sequence (115 aa):
AVMGVALVAEGGPQQAATPSSLFVVTETQTLCFHLQTSTKAVLDHTGVSAPHCCVLRPPTSPGAPRLLLVGREEGLYDYTPDTRAGCTVYEGGKARLAVLRRYVVVVTREVSEVA

Radius of gyration: 14.92 Å; Cα contacts (8 Å, |Δi|>4): 271; chains: 1; bounding box: 42×37×37 Å

Secondary structure (DSSP, 8-state):
-EEEEEEEEE--TTS--EEEEEEEEESS-EEEEETTTTEEEEEES---SSTT-EEEEPPSSTTPPPEEEEE-SSEEEEE-SSSEEEEEE--S-EEEEEEETTEEEEEEPP-----

Foldseek 3Di:
DWQDKDWDFDDDPPDPTDTQWMWTFDQQFTKIQGPVVRDIDTADRHGEPHHQQKDWADAPDPPRGIWIWGDHQQFIWTDDNHYTDDTDGDHAAWHHWDDDPNDIDTDGDDPPPPD

pLDDT: mean 87.51, std 12.71, range [44.88, 97.88]